Protein AF-A0A849XUF1-F1 (afdb_monomer_lite)

InterPro domains:
  IPR022691 Transcription elongation factor, GreA/GreB, N-terminal [PF03449] (4-66)
  IPR023459 Transcription elongation factor GreA/GreB family [PTHR30437] (5-65)
  IPR036805 Transcription elongation factor, GreA/GreB, N-terminal domain superfamily [G3DSA:1.10.287.180] (2-66)
  IPR036805 Transcription elongation factor, GreA/GreB, N-terminal domain superfamily [SSF46557] (4-66)

pLDDT: mean 92.86, std 10.46, range [43.09, 98.38]

Organism: NCBI:txid410072

Secondary structure (DSSP, 8-state):
------HHHHHHHHHHHHHIIIIIHHHHHHHHHHHHTSS-TTT-HHHHHHHHHHHHHHHHHHHHT-

Radius of gyration: 15.77 Å; chains: 1; bounding box: 35×25×44 Å

Structure (mmCIF, N/CA/C/O backbone):
data_AF-A0A849XUF1-F1
#
_entry.id   AF-A0A849XUF1-F1
#
loop_
_atom_site.group_PDB
_atom_site.id
_atom_site.type_symbol
_atom_site.label_atom_id
_atom_site.label_alt_id
_atom_site.label_comp_id
_atom_site.label_asym_id
_atom_site.label_entity_id
_atom_site.label_seq_id
_atom_site.pdbx_PDB_ins_code
_atom_site.Cartn_x
_atom_site.Cartn_y
_atom_site.Cartn_z
_atom_site.occupancy
_atom_site.B_iso_or_equiv
_atom_site.auth_seq_id
_atom_site.auth_comp_id
_atom_site.auth_asym_id
_atom_site.auth_atom_id
_atom_site.pdbx_PDB_model_num
ATOM 1 N N . MET A 1 1 ? -7.232 18.446 25.826 1.00 43.09 1 MET A N 1
ATOM 2 C CA . MET A 1 1 ? -8.598 17.979 25.529 1.00 43.09 1 MET A CA 1
ATOM 3 C C . MET A 1 1 ? -8.435 16.667 24.776 1.00 43.09 1 MET A C 1
ATOM 5 O O . MET A 1 1 ? -7.888 16.699 23.686 1.00 43.09 1 MET A O 1
ATOM 9 N N . ARG A 1 2 ? -8.706 15.509 25.398 1.00 52.16 2 ARG A N 1
ATOM 10 C CA . ARG A 1 2 ? -8.719 14.241 24.650 1.00 52.16 2 ARG A CA 1
ATOM 11 C C . ARG A 1 2 ? -9.978 14.307 23.797 1.00 52.16 2 ARG A C 1
ATOM 13 O O . ARG A 1 2 ? -11.062 14.318 24.372 1.00 52.16 2 ARG A O 1
ATOM 20 N N . GLU A 1 3 ? -9.837 14.471 22.487 1.00 60.53 3 GLU A N 1
ATOM 21 C CA . GLU A 1 3 ? -10.963 14.297 21.573 1.00 60.53 3 GLU A CA 1
ATOM 22 C C . GLU A 1 3 ? -11.493 12.883 21.806 1.00 60.53 3 GLU A C 1
ATOM 24 O O . GLU A 1 3 ? -10.806 11.894 21.552 1.00 60.53 3 GLU A O 1
ATOM 29 N N . GLN A 1 4 ? -12.667 12.785 22.428 1.00 69.50 4 GLN A N 1
ATOM 30 C CA . GLN A 1 4 ? -13.371 11.520 22.514 1.00 69.50 4 GLN A CA 1
ATOM 31 C C . GLN A 1 4 ? -13.850 11.224 21.099 1.00 69.50 4 GLN A C 1
ATOM 33 O O . GLN A 1 4 ? -14.735 11.910 20.592 1.00 69.50 4 GLN A O 1
ATOM 38 N N . LEU A 1 5 ? -13.212 10.247 20.455 1.00 75.00 5 LEU A N 1
ATOM 39 C CA . LEU A 1 5 ? -13.717 9.675 19.215 1.00 75.00 5 LEU A CA 1
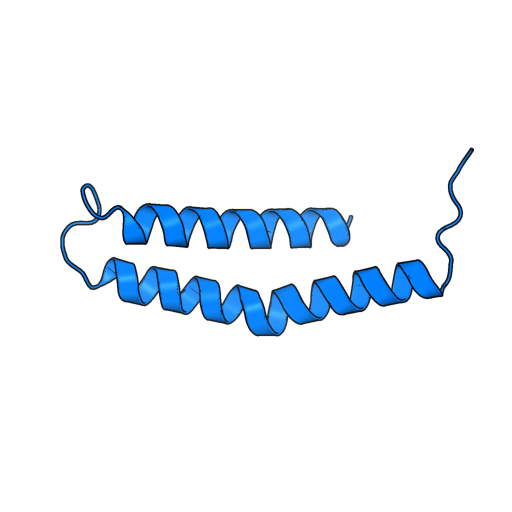ATOM 40 C C . LEU A 1 5 ? -15.160 9.244 19.460 1.00 75.00 5 LEU A C 1
ATOM 42 O O . LEU A 1 5 ? -15.441 8.509 20.410 1.00 75.00 5 LEU A O 1
ATOM 46 N N . THR A 1 6 ? -16.075 9.723 18.624 1.00 86.31 6 THR A N 1
ATOM 47 C CA . THR A 1 6 ? -17.449 9.232 18.667 1.00 86.31 6 THR A CA 1
ATOM 48 C C . THR A 1 6 ? -17.484 7.814 18.099 1.00 86.31 6 THR A C 1
ATOM 50 O O . THR A 1 6 ? -16.623 7.435 17.303 1.00 86.31 6 THR A O 1
ATOM 53 N N . GLU A 1 7 ? -18.503 7.024 18.439 1.00 85.12 7 GLU A N 1
ATOM 54 C CA . GLU A 1 7 ? -18.708 5.702 17.820 1.00 85.12 7 GLU A CA 1
ATOM 55 C C . GLU A 1 7 ? -18.740 5.789 16.283 1.00 85.12 7 GLU A C 1
ATOM 57 O O . GLU A 1 7 ? -18.265 4.896 15.582 1.00 85.12 7 GLU A O 1
ATOM 62 N N . SER A 1 8 ? -19.236 6.913 15.750 1.00 89.62 8 SER A N 1
ATOM 63 C CA . SER A 1 8 ? -19.256 7.180 14.313 1.00 89.62 8 SER A CA 1
ATOM 64 C C . SER A 1 8 ? -17.858 7.371 13.715 1.00 89.62 8 SER A C 1
ATOM 66 O O . SER A 1 8 ? -17.628 6.979 12.572 1.00 89.62 8 SER A O 1
ATOM 68 N N . ASP A 1 9 ? -16.915 7.934 14.474 1.00 89.62 9 ASP A N 1
ATOM 69 C CA . ASP A 1 9 ? -15.537 8.141 14.023 1.00 89.62 9 ASP A CA 1
ATOM 70 C C . ASP A 1 9 ? -14.749 6.835 14.061 1.00 89.62 9 ASP A C 1
ATOM 72 O O . ASP A 1 9 ? -14.026 6.529 13.114 1.00 89.62 9 ASP A O 1
ATOM 76 N N . VAL A 1 10 ? -14.960 6.022 15.102 1.00 90.94 10 VAL A N 1
ATOM 77 C CA . VAL A 1 10 ? -14.393 4.667 15.191 1.00 90.94 10 VAL A CA 1
ATOM 78 C C . VAL A 1 10 ? -14.852 3.825 14.002 1.00 90.94 10 VAL A C 1
ATOM 80 O O . VAL A 1 10 ? -14.022 3.246 13.304 1.00 90.94 10 VAL A O 1
ATOM 83 N N . LYS A 1 11 ? -16.154 3.837 13.692 1.00 94.38 11 LYS A N 1
ATOM 84 C CA . LYS A 1 11 ? -16.703 3.092 12.554 1.00 94.38 11 LYS A CA 1
ATOM 85 C C . LYS A 1 11 ? -16.090 3.523 11.216 1.00 94.38 11 LYS A C 1
ATOM 87 O O . LYS A 1 11 ? -15.731 2.673 10.408 1.00 94.38 11 LYS A O 1
ATOM 92 N N . LYS A 1 12 ? -15.916 4.830 10.986 1.00 94.38 12 LYS A N 1
ATOM 93 C CA . LYS A 1 12 ? -15.259 5.342 9.766 1.00 94.38 12 LYS A CA 1
ATOM 94 C C . LYS A 1 12 ? -13.808 4.877 9.657 1.00 94.38 12 LYS A C 1
ATOM 96 O O . LYS A 1 12 ? -13.358 4.543 8.564 1.00 94.38 12 LYS A O 1
ATOM 101 N N . ILE A 1 13 ? -13.077 4.859 10.773 1.00 94.69 13 ILE A N 1
ATOM 102 C CA . ILE A 1 13 ? -11.692 4.373 10.813 1.00 94.69 13 ILE A CA 1
ATOM 103 C C . ILE A 1 13 ? -11.647 2.881 10.467 1.00 94.69 13 ILE A C 1
ATOM 105 O O . ILE A 1 13 ? -10.839 2.473 9.633 1.00 94.69 13 ILE A O 1
ATOM 109 N N . GLU A 1 14 ? -12.537 2.075 11.047 1.00 95.62 14 GLU A N 1
ATOM 110 C CA . GLU A 1 14 ? -12.637 0.646 10.741 1.00 95.62 14 GLU A CA 1
ATOM 111 C C . GLU A 1 14 ? -12.979 0.400 9.268 1.00 95.62 14 GLU A C 1
ATOM 113 O O . GLU A 1 14 ? -12.299 -0.386 8.605 1.00 95.62 14 GLU A O 1
ATOM 118 N N . GLU A 1 15 ? -13.974 1.103 8.724 1.00 97.06 15 GLU A N 1
ATOM 119 C CA . GLU A 1 15 ? -14.345 1.030 7.307 1.00 97.06 15 GLU A CA 1
ATOM 120 C C . GLU A 1 15 ? -13.170 1.412 6.392 1.00 97.06 15 GLU A C 1
ATOM 122 O O . GLU A 1 15 ? -12.887 0.704 5.419 1.00 97.06 15 GLU A O 1
ATOM 127 N N . GLU A 1 16 ? -12.427 2.475 6.730 1.00 97.56 16 GLU A N 1
ATOM 128 C CA . GLU A 1 16 ? -11.227 2.879 5.992 1.00 97.56 16 GLU A CA 1
ATOM 129 C C . GLU A 1 16 ? -10.161 1.771 6.027 1.00 97.56 16 GLU A C 1
ATOM 131 O O . GLU A 1 16 ? -9.601 1.419 4.984 1.00 97.56 16 GLU A O 1
ATOM 136 N N . ILE A 1 17 ? -9.893 1.178 7.196 1.00 97.75 17 ILE A N 1
ATOM 137 C CA . ILE A 1 17 ? -8.937 0.069 7.341 1.00 97.75 17 ILE A CA 1
ATOM 138 C C . ILE A 1 17 ? -9.363 -1.123 6.476 1.00 97.75 17 ILE A C 1
ATOM 140 O O . ILE A 1 17 ? -8.534 -1.668 5.738 1.00 97.75 17 ILE A O 1
ATO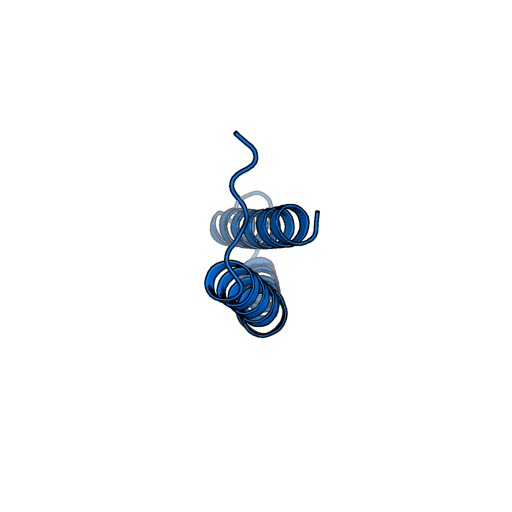M 144 N N . GLN A 1 18 ? -10.635 -1.528 6.538 1.00 98.06 18 GLN A N 1
ATOM 145 C CA . GLN A 1 18 ? -11.148 -2.672 5.780 1.00 98.06 18 GLN A CA 1
ATOM 146 C C . GLN A 1 18 ? -11.035 -2.441 4.273 1.00 98.06 18 GLN A C 1
ATOM 148 O O . GLN A 1 18 ? -10.502 -3.290 3.553 1.00 98.06 18 GLN A O 1
ATOM 153 N N . HIS A 1 19 ? -11.450 -1.266 3.797 1.00 98.31 19 HIS A N 1
ATOM 154 C CA . HIS A 1 19 ? -11.323 -0.898 2.391 1.00 98.31 19 HIS A CA 1
ATOM 155 C C . HIS A 1 19 ? -9.856 -0.925 1.937 1.00 98.31 19 HIS A C 1
ATOM 157 O O . HIS A 1 19 ? -9.512 -1.556 0.933 1.00 98.31 19 HIS A O 1
ATOM 163 N N . ARG A 1 20 ? -8.952 -0.331 2.723 1.00 98.31 20 ARG A N 1
ATOM 164 C CA . ARG A 1 20 ? -7.519 -0.306 2.407 1.00 98.31 20 ARG A CA 1
ATOM 165 C C . ARG A 1 20 ? -6.878 -1.688 2.368 1.00 98.31 20 ARG A C 1
ATOM 167 O O . ARG A 1 20 ? -6.009 -1.924 1.528 1.00 98.31 20 ARG A O 1
ATOM 174 N N . LYS A 1 21 ? -7.280 -2.596 3.261 1.00 97.81 21 LYS A N 1
ATOM 175 C CA . LYS A 1 21 ? -6.757 -3.969 3.330 1.00 97.81 21 LYS A CA 1
ATOM 176 C C . LYS A 1 21 ? -7.287 -4.863 2.217 1.00 97.81 21 LYS A C 1
ATOM 178 O O . LYS A 1 21 ? -6.531 -5.685 1.699 1.00 97.81 21 LYS A O 1
ATOM 183 N N . HIS A 1 22 ? -8.572 -4.753 1.888 1.00 97.56 22 HIS A N 1
ATOM 184 C CA . HIS A 1 22 ? -9.238 -5.713 1.008 1.00 97.56 22 HIS A CA 1
ATOM 185 C C . HIS A 1 22 ? -9.334 -5.268 -0.446 1.00 97.56 22 HIS A C 1
ATOM 187 O O . HIS A 1 22 ? -9.377 -6.141 -1.314 1.00 97.56 22 HIS A O 1
ATOM 193 N N . VAL A 1 23 ? -9.329 -3.959 -0.699 1.00 98.00 23 VAL A N 1
ATOM 194 C CA . VAL A 1 23 ? -9.418 -3.374 -2.040 1.00 98.00 23 VAL A CA 1
ATOM 195 C C . VAL A 1 23 ? -8.056 -2.807 -2.431 1.00 98.00 23 VAL A C 1
ATOM 197 O O . VAL A 1 23 ? -7.311 -3.454 -3.167 1.00 98.00 23 VAL A O 1
ATOM 200 N N . ILE A 1 24 ? -7.657 -1.688 -1.819 1.00 98.25 24 ILE A N 1
ATOM 201 C CA . ILE A 1 24 ? -6.481 -0.914 -2.252 1.00 98.25 24 ILE A CA 1
ATOM 202 C C . ILE A 1 24 ? -5.187 -1.731 -2.184 1.00 98.25 24 ILE A C 1
ATOM 204 O O . ILE A 1 24 ? -4.356 -1.660 -3.083 1.00 98.25 24 ILE A O 1
ATOM 208 N N . ARG A 1 25 ? -4.981 -2.530 -1.130 1.00 98.25 25 ARG A N 1
ATOM 209 C CA . ARG A 1 25 ? -3.773 -3.362 -1.010 1.00 98.25 25 ARG A CA 1
ATOM 210 C C . ARG A 1 25 ? -3.654 -4.363 -2.159 1.00 98.25 25 ARG A C 1
ATOM 212 O O . ARG A 1 25 ? -2.544 -4.580 -2.636 1.00 98.25 25 ARG A O 1
ATOM 219 N N . LYS A 1 26 ? -4.763 -4.972 -2.590 1.00 97.94 26 LYS A N 1
ATOM 220 C CA . LYS A 1 26 ? -4.754 -5.930 -3.705 1.00 97.94 26 LYS A CA 1
ATOM 221 C C . LYS A 1 26 ? -4.442 -5.215 -5.016 1.00 97.94 26 LYS A C 1
ATOM 223 O O . LYS A 1 26 ? -3.536 -5.639 -5.724 1.00 97.94 26 LYS A O 1
ATOM 228 N N . GLU A 1 27 ? -5.111 -4.093 -5.271 1.00 97.88 27 GLU A N 1
ATOM 229 C CA . GLU A 1 27 ? -4.876 -3.250 -6.451 1.00 97.88 27 GLU A CA 1
ATOM 230 C C . GLU A 1 27 ? -3.424 -2.763 -6.518 1.00 97.88 27 GLU A C 1
ATOM 232 O O . GLU A 1 27 ? -2.768 -2.887 -7.547 1.00 97.88 27 GLU A O 1
ATOM 237 N N . ALA A 1 28 ? -2.870 -2.288 -5.400 1.00 98.00 28 ALA A N 1
ATOM 238 C CA . ALA A 1 28 ? -1.490 -1.824 -5.330 1.00 98.00 28 ALA A CA 1
ATOM 239 C C . ALA A 1 28 ? -0.468 -2.947 -5.577 1.00 98.00 28 ALA A C 1
ATOM 241 O O . ALA A 1 28 ? 0.603 -2.691 -6.124 1.00 98.00 28 ALA A O 1
ATOM 242 N N . ILE A 1 29 ? -0.762 -4.183 -5.155 1.00 97.94 29 ILE A N 1
ATOM 243 C CA . ILE A 1 29 ? 0.104 -5.341 -5.415 1.00 97.94 29 ILE A CA 1
ATOM 244 C C . ILE A 1 29 ? 0.079 -5.704 -6.900 1.00 97.94 29 ILE A C 1
ATOM 246 O O . ILE A 1 29 ? 1.153 -5.883 -7.478 1.00 97.94 29 ILE A O 1
ATOM 250 N N . GLU A 1 30 ? -1.104 -5.774 -7.514 1.00 97.88 30 GLU A N 1
ATOM 251 C CA . GLU A 1 30 ? -1.205 -6.069 -8.946 1.00 97.88 30 GLU A CA 1
ATOM 252 C C . GLU A 1 30 ? -0.576 -4.952 -9.786 1.00 97.88 30 GLU A C 1
ATOM 254 O O . GLU A 1 30 ? 0.245 -5.258 -10.641 1.00 97.88 30 GLU A O 1
ATOM 259 N N . ALA A 1 31 ? -0.788 -3.674 -9.456 1.00 97.00 31 ALA A N 1
ATOM 260 C CA . ALA A 1 31 ? -0.133 -2.559 -10.149 1.00 97.00 31 ALA A CA 1
ATOM 261 C C . ALA A 1 31 ? 1.404 -2.642 -10.082 1.00 97.00 31 ALA A C 1
ATOM 263 O O . ALA A 1 31 ? 2.099 -2.407 -11.069 1.00 97.00 31 ALA A O 1
ATOM 264 N N . VAL A 1 32 ? 1.969 -3.020 -8.926 1.00 97.31 32 VAL A N 1
ATOM 265 C CA . VAL A 1 32 ? 3.423 -3.235 -8.798 1.00 97.31 32 VAL A CA 1
ATOM 266 C C . VAL A 1 32 ? 3.889 -4.401 -9.665 1.00 97.31 32 VAL A C 1
ATOM 268 O O . VAL A 1 32 ? 4.975 -4.337 -10.238 1.00 97.31 32 VAL A O 1
ATOM 271 N N . LYS A 1 33 ? 3.105 -5.476 -9.737 1.00 97.19 33 LYS A N 1
ATOM 272 C CA . LYS A 1 33 ? 3.424 -6.676 -10.515 1.00 97.19 33 LYS A CA 1
ATOM 273 C C . LYS A 1 33 ? 3.343 -6.414 -12.019 1.00 97.19 33 LYS A C 1
ATOM 275 O O . LYS A 1 33 ? 4.251 -6.827 -12.733 1.00 97.19 33 LYS A O 1
ATOM 280 N N . GLU A 1 34 ? 2.314 -5.706 -12.472 1.00 96.12 34 GLU A N 1
ATOM 281 C CA . GLU A 1 34 ? 2.145 -5.272 -13.861 1.00 96.12 34 GLU A CA 1
ATOM 282 C C . GLU A 1 34 ? 3.285 -4.350 -14.280 1.00 96.12 34 GLU A C 1
ATOM 284 O O . GLU A 1 34 ? 3.980 -4.643 -15.250 1.00 96.12 34 GLU A O 1
ATOM 289 N N . ALA A 1 35 ? 3.563 -3.307 -13.494 1.00 96.25 35 ALA A N 1
ATOM 290 C CA . ALA A 1 35 ? 4.663 -2.400 -13.790 1.00 96.25 35 ALA A CA 1
ATOM 291 C C . ALA A 1 35 ? 6.013 -3.133 -13.800 1.00 96.25 35 ALA A C 1
ATOM 293 O O . ALA A 1 35 ? 6.828 -2.914 -14.689 1.00 96.25 35 ALA A O 1
ATOM 294 N N . ARG A 1 36 ? 6.241 -4.081 -12.876 1.00 95.25 36 ARG A N 1
ATOM 295 C CA . ARG A 1 36 ? 7.465 -4.903 -12.841 1.00 95.25 36 ARG A CA 1
ATOM 296 C C . ARG A 1 36 ? 7.668 -5.737 -14.113 1.00 95.25 36 ARG A C 1
ATOM 298 O O . ARG A 1 36 ? 8.804 -6.095 -14.409 1.00 95.25 36 ARG A O 1
ATOM 305 N N . ALA A 1 37 ? 6.604 -6.070 -14.841 1.00 95.25 37 ALA A N 1
ATOM 306 C CA . ALA A 1 37 ? 6.694 -6.829 -16.085 1.00 95.25 37 ALA A CA 1
ATOM 307 C C . ALA A 1 37 ? 7.109 -5.969 -17.296 1.00 95.25 37 ALA A C 1
ATOM 309 O O . ALA A 1 37 ? 7.480 -6.528 -18.326 1.00 95.25 37 ALA A O 1
ATOM 310 N N . GLN A 1 38 ? 7.087 -4.634 -17.189 1.00 91.06 38 GLN A N 1
ATOM 311 C CA . GLN A 1 38 ? 7.319 -3.717 -18.313 1.00 91.06 38 GLN A CA 1
ATOM 312 C C . GLN A 1 38 ? 8.799 -3.351 -18.558 1.00 91.06 38 GLN A C 1
ATOM 314 O O . GLN A 1 38 ? 9.121 -2.221 -18.907 1.00 91.06 38 GLN A O 1
ATOM 319 N N . GLY A 1 39 ? 9.723 -4.301 -18.410 1.00 86.69 39 GLY A N 1
ATOM 320 C CA . GLY A 1 39 ? 11.139 -4.087 -18.738 1.00 86.69 39 GLY A CA 1
ATOM 321 C C . GLY A 1 39 ? 12.013 -3.742 -17.533 1.00 86.69 39 GLY A C 1
ATOM 322 O O . GLY A 1 39 ? 11.825 -4.299 -16.450 1.00 86.69 39 GLY A O 1
ATOM 323 N N . ASP A 1 40 ? 13.024 -2.893 -17.735 1.00 92.88 40 ASP A N 1
ATOM 324 C CA . ASP A 1 40 ? 14.046 -2.660 -16.714 1.00 92.88 40 ASP A CA 1
ATOM 325 C C . ASP A 1 40 ? 13.535 -1.824 -15.533 1.00 92.88 40 ASP A C 1
ATOM 327 O O . ASP A 1 40 ? 12.952 -0.754 -15.691 1.00 92.88 40 ASP A O 1
ATOM 331 N N . LEU A 1 41 ? 13.793 -2.301 -14.315 1.00 91.06 41 LEU A N 1
ATOM 332 C CA . LEU A 1 41 ? 13.237 -1.712 -13.096 1.00 91.06 41 LEU A CA 1
ATOM 333 C C . LEU A 1 41 ? 13.906 -0.406 -12.685 1.00 91.06 41 LEU A C 1
ATOM 335 O O . LEU A 1 41 ? 13.337 0.299 -11.854 1.00 91.06 41 LEU A O 1
ATOM 339 N N . SER A 1 42 ? 15.108 -0.117 -13.191 1.00 90.94 42 SER A N 1
ATOM 340 C CA . SER A 1 42 ? 15.833 1.099 -12.820 1.00 90.94 42 SER A CA 1
ATOM 341 C C . SER A 1 42 ? 15.314 2.339 -13.554 1.00 90.94 42 SER A C 1
ATOM 343 O O . SER A 1 42 ? 15.376 3.439 -13.008 1.00 90.94 42 SER A O 1
ATOM 345 N N . GLU A 1 43 ? 14.730 2.150 -14.739 1.00 92.62 43 GLU A N 1
ATOM 346 C CA . GLU A 1 43 ? 14.167 3.219 -15.574 1.00 92.62 43 GLU A CA 1
ATOM 347 C C . GLU A 1 43 ? 12.630 3.250 -15.543 1.00 92.62 43 GLU A C 1
ATOM 349 O O . GLU A 1 43 ? 12.000 4.207 -15.997 1.00 92.62 43 GLU A O 1
ATOM 354 N N . ASN A 1 44 ? 11.996 2.218 -14.982 1.00 95.06 44 ASN A N 1
ATOM 355 C CA . ASN A 1 44 ? 10.547 2.090 -14.973 1.00 95.06 44 ASN A CA 1
ATOM 356 C C . ASN A 1 44 ? 9.885 2.992 -13.915 1.00 95.06 44 ASN A C 1
ATOM 358 O O . ASN A 1 44 ? 9.690 2.629 -12.747 1.00 95.06 44 ASN A O 1
ATOM 362 N N . PHE A 1 45 ? 9.485 4.184 -14.355 1.00 95.62 45 PHE A N 1
ATOM 363 C CA . PHE A 1 45 ? 8.771 5.170 -13.544 1.00 95.62 45 PHE A CA 1
ATOM 364 C C . PHE A 1 45 ? 7.446 4.644 -12.974 1.00 95.62 45 PHE A C 1
ATOM 366 O O . PHE A 1 45 ? 7.116 4.956 -11.825 1.00 95.62 45 PHE A O 1
ATOM 373 N N . GLU A 1 46 ? 6.709 3.820 -13.725 1.00 95.62 46 GLU A N 1
ATOM 374 C CA . GLU A 1 46 ? 5.444 3.234 -13.266 1.00 95.62 46 GLU A CA 1
ATOM 375 C C . GLU A 1 46 ? 5.669 2.283 -12.089 1.00 95.62 46 GLU A C 1
ATOM 377 O O . GLU A 1 46 ? 4.940 2.332 -11.098 1.00 95.62 46 GLU A O 1
ATOM 382 N N . TYR A 1 47 ? 6.735 1.483 -12.125 1.00 97.25 47 TYR A N 1
ATOM 383 C CA . TYR A 1 47 ? 7.101 0.5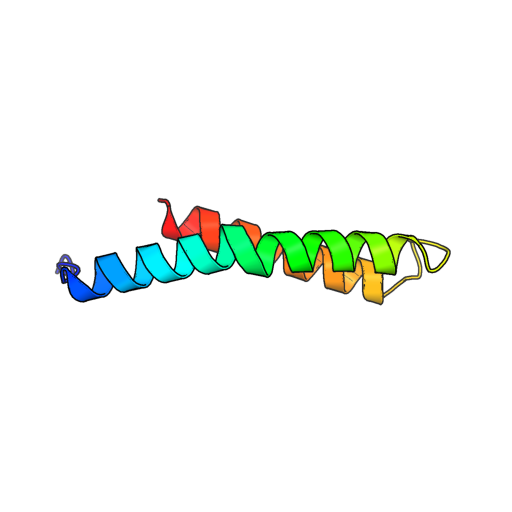84 -11.034 1.00 97.25 47 TYR A CA 1
ATOM 384 C C . TYR A 1 47 ? 7.447 1.367 -9.766 1.00 97.25 47 TYR A C 1
ATOM 386 O O . TYR A 1 47 ? 6.983 1.028 -8.669 1.00 97.25 47 TYR A O 1
ATOM 394 N N . HIS A 1 48 ? 8.215 2.450 -9.896 1.00 97.38 48 HIS A N 1
ATOM 395 C CA . HIS A 1 48 ? 8.520 3.329 -8.768 1.00 97.38 48 HIS A CA 1
ATOM 396 C C . HIS A 1 48 ? 7.259 3.980 -8.186 1.00 97.38 48 HIS A C 1
ATOM 398 O O . HIS A 1 48 ? 7.094 4.005 -6.959 1.00 97.38 48 HIS A O 1
ATOM 404 N N . ALA A 1 49 ? 6.352 4.457 -9.041 1.00 97.38 49 ALA A N 1
ATOM 405 C CA . ALA A 1 49 ? 5.083 5.046 -8.630 1.00 97.38 49 ALA A CA 1
ATOM 406 C C . ALA A 1 49 ? 4.180 4.022 -7.923 1.00 97.38 49 ALA A C 1
ATOM 408 O O . ALA A 1 49 ? 3.727 4.277 -6.803 1.00 97.38 49 ALA A O 1
ATOM 409 N N . ALA A 1 50 ? 4.000 2.833 -8.501 1.00 97.75 50 ALA A N 1
ATOM 410 C CA . ALA A 1 50 ? 3.205 1.750 -7.926 1.00 97.75 50 ALA A CA 1
ATOM 411 C C . ALA A 1 50 ? 3.774 1.290 -6.573 1.00 97.75 50 ALA A C 1
ATOM 413 O O . ALA A 1 50 ? 3.043 1.128 -5.590 1.00 97.75 50 ALA A O 1
ATOM 414 N N . LYS A 1 51 ? 5.104 1.165 -6.464 1.00 97.56 51 LYS A N 1
ATOM 415 C CA . LYS A 1 51 ? 5.780 0.823 -5.204 1.00 97.56 51 LYS A CA 1
ATOM 416 C C . LYS A 1 51 ? 5.564 1.900 -4.138 1.00 97.56 51 LYS A C 1
ATOM 418 O O . LYS A 1 51 ? 5.314 1.564 -2.976 1.00 97.56 51 LYS A O 1
ATOM 423 N N . LYS A 1 52 ? 5.641 3.183 -4.510 1.00 98.12 52 LYS A N 1
ATOM 424 C CA . LYS A 1 52 ? 5.368 4.310 -3.606 1.00 98.12 52 LYS A CA 1
ATOM 425 C C . LYS A 1 52 ? 3.916 4.295 -3.129 1.00 98.12 52 LYS A C 1
ATOM 427 O O . LYS A 1 52 ? 3.693 4.387 -1.923 1.00 98.12 52 LYS A O 1
ATOM 432 N N . TYR A 1 53 ? 2.962 4.106 -4.038 1.00 9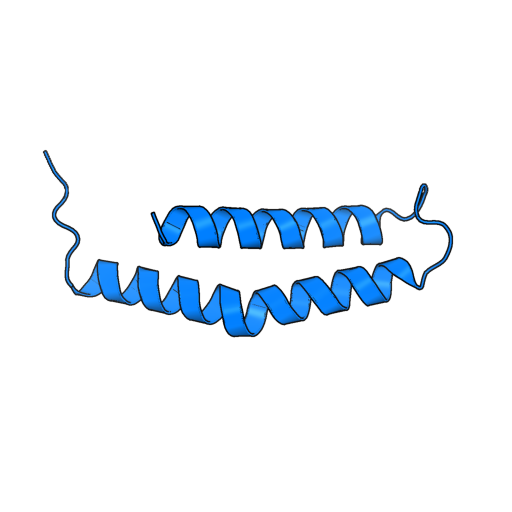8.12 53 TYR A N 1
ATOM 433 C CA . TYR A 1 53 ? 1.536 4.013 -3.722 1.00 98.12 53 TYR A CA 1
ATOM 434 C C . TYR A 1 53 ? 1.242 2.880 -2.731 1.00 98.12 53 TYR A C 1
ATOM 436 O O . TYR A 1 53 ? 0.647 3.112 -1.674 1.00 98.12 53 TYR A O 1
ATOM 444 N N . LYS A 1 54 ? 1.769 1.675 -2.993 1.00 98.38 54 LYS A N 1
ATOM 445 C CA . LYS A 1 54 ? 1.663 0.536 -2.069 1.00 98.38 54 LYS A CA 1
ATOM 446 C C . LYS A 1 54 ? 2.179 0.898 -0.674 1.00 98.38 54 LYS A C 1
ATOM 448 O O . LYS A 1 54 ? 1.504 0.665 0.325 1.00 98.38 54 LYS A O 1
ATOM 453 N N . ASN A 1 55 ? 3.363 1.505 -0.591 1.00 98.31 55 ASN A N 1
ATOM 454 C CA . ASN A 1 55 ? 3.978 1.872 0.686 1.00 98.31 55 ASN A CA 1
ATOM 455 C C . ASN A 1 55 ? 3.190 2.956 1.439 1.00 98.31 55 ASN A C 1
ATOM 457 O O . ASN A 1 55 ? 3.138 2.924 2.672 1.00 98.31 55 ASN A O 1
ATOM 461 N N . GLN A 1 56 ? 2.571 3.900 0.726 1.00 98.38 56 GLN A N 1
ATOM 462 C CA . GLN A 1 56 ? 1.693 4.910 1.318 1.00 98.38 56 GLN A CA 1
ATOM 463 C C . GLN A 1 56 ? 0.442 4.266 1.918 1.00 98.38 56 GLN A C 1
ATOM 465 O O . GLN A 1 56 ? 0.106 4.565 3.065 1.00 98.38 56 GLN A O 1
ATOM 470 N N . ASN A 1 57 ? -0.190 3.328 1.203 1.00 98.38 57 ASN A N 1
ATOM 471 C CA . ASN A 1 57 ? -1.335 2.589 1.732 1.00 98.38 57 ASN A CA 1
ATOM 4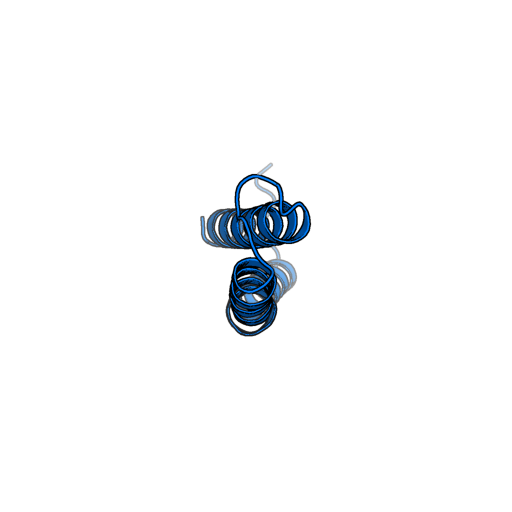72 C C . ASN A 1 57 ? -0.967 1.804 3.001 1.00 98.38 57 ASN A C 1
ATOM 474 O O . ASN A 1 57 ? -1.640 1.936 4.020 1.00 98.38 57 ASN A O 1
ATOM 478 N N . GLU A 1 58 ? 0.148 1.065 2.986 1.00 98.12 58 GLU A N 1
ATOM 479 C CA . GLU A 1 58 ? 0.613 0.327 4.169 1.00 98.12 58 GLU A CA 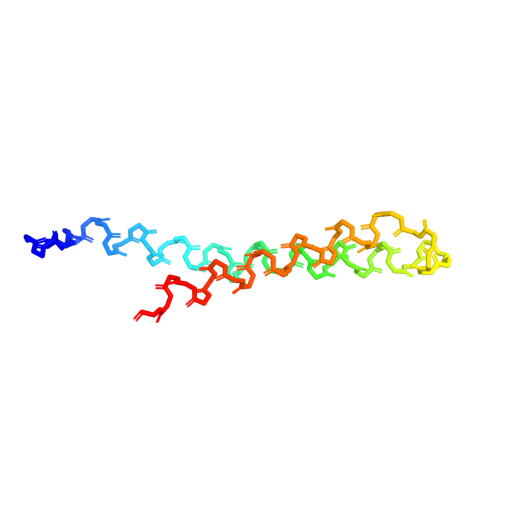1
ATOM 480 C C . GLU A 1 58 ? 0.938 1.247 5.351 1.00 98.12 58 GLU A C 1
ATOM 482 O O . GLU A 1 58 ? 0.684 0.906 6.505 1.00 98.12 58 GLU A O 1
ATOM 487 N N . SER A 1 59 ? 1.487 2.432 5.080 1.00 98.19 59 SER A N 1
ATOM 488 C CA . SER A 1 59 ? 1.766 3.425 6.122 1.00 98.19 59 SER A CA 1
ATOM 489 C C . SER A 1 59 ? 0.485 3.981 6.737 1.00 98.19 59 SER A C 1
ATOM 491 O O . SER A 1 59 ? 0.425 4.148 7.953 1.00 98.19 59 SER A O 1
ATOM 493 N N . ARG A 1 60 ? -0.553 4.211 5.925 1.00 97.75 60 ARG A N 1
ATOM 494 C CA . ARG A 1 60 ? -1.861 4.669 6.403 1.00 97.75 60 ARG A CA 1
ATOM 495 C C . ARG A 1 60 ? -2.580 3.598 7.218 1.00 97.75 60 ARG A C 1
ATOM 497 O O . ARG A 1 60 ? -3.093 3.931 8.276 1.00 97.75 60 ARG A O 1
ATOM 504 N N . ILE A 1 61 ? -2.554 2.334 6.790 1.00 97.56 61 ILE A N 1
ATOM 505 C CA . ILE A 1 61 ? -3.109 1.219 7.578 1.00 97.56 61 ILE A CA 1
ATOM 506 C C . ILE A 1 61 ? -2.434 1.163 8.954 1.00 97.56 61 ILE A C 1
ATOM 508 O O . ILE A 1 61 ? -3.121 1.228 9.966 1.00 97.56 61 ILE A O 1
ATOM 512 N N . ARG A 1 62 ? -1.093 1.163 9.004 1.00 97.44 62 ARG A N 1
ATOM 513 C CA . ARG A 1 62 ? -0.354 1.154 10.279 1.00 97.44 62 ARG A CA 1
ATOM 514 C C . ARG A 1 62 ? -0.649 2.357 11.170 1.00 97.44 62 ARG A C 1
ATOM 516 O O . ARG A 1 62 ? -0.522 2.244 12.381 1.00 97.44 62 ARG A O 1
ATOM 523 N N . TYR A 1 63 ? -0.939 3.515 10.584 1.00 96.44 63 TYR A N 1
ATOM 524 C CA . TYR A 1 63 ? -1.302 4.706 11.346 1.00 96.44 63 TYR A CA 1
ATOM 525 C C . TYR A 1 63 ? -2.692 4.574 11.974 1.00 96.44 63 TYR A C 1
ATOM 527 O O . TYR A 1 63 ? -2.868 4.982 13.111 1.00 96.44 63 TYR A O 1
ATOM 535 N N . LEU A 1 64 ? -3.652 3.996 11.248 1.00 94.44 64 LEU A N 1
ATOM 536 C CA . LEU A 1 64 ? -5.030 3.822 11.714 1.00 94.44 64 LEU A CA 1
ATOM 537 C C . LEU A 1 64 ? -5.197 2.674 12.721 1.00 94.44 64 LEU A C 1
ATOM 539 O O . LEU A 1 64 ? -6.149 2.682 13.488 1.00 94.44 64 LEU A O 1
ATOM 543 N N . GLU A 1 65 ? -4.299 1.687 12.708 1.00 92.56 65 GLU A N 1
ATOM 544 C CA . GLU A 1 65 ? -4.306 0.547 13.643 1.00 92.56 65 GLU A CA 1
ATOM 545 C C . GLU A 1 65 ? -3.565 0.808 14.967 1.00 92.56 65 GLU A C 1
ATOM 547 O O . GLU A 1 65 ? -3.532 -0.076 15.823 1.00 92.56 65 GLU A O 1
ATOM 552 N N . ARG A 1 66 ? -2.917 1.969 15.113 1.00 86.12 66 ARG A N 1
ATOM 553 C CA . ARG A 1 66 ? -2.197 2.368 16.332 1.00 86.12 66 ARG A CA 1
ATOM 554 C C . ARG A 1 66 ? -3.120 3.029 17.340 1.00 86.12 66 ARG A C 1
ATOM 556 O O . ARG A 1 66 ? -2.893 2.773 18.542 1.00 86.12 66 ARG A O 1
#

Sequence (66 aa):
MREQLTESDVKKIEEEIQHRKHVIRKEAIEAVKEARAQGDLSENFEYHAAKKYKNQNESRIRYLER

Foldseek 3Di:
DPPDQDPVNLVVLVVLLCCLVPPVLVVLVVQLVVLVVPDDPVPRPSNVVSVVSNVVSVVSSVVSVD